Protein AF-V5HBD1-F1 (afdb_monomer)

Organism: Ixodes ricinus (NCBI:txid34613)

Foldseek 3Di:
DADPAEDPPCPPPPPDFDFDDPVVDPFTWGDPDRPDIDTDPDDDDPVVQVVPPPPDQFDDGPQWDDLDGVDIDGLQQQCPPDQPRPVSVSVPPLQVLPVLDDDDPPDADPDDFPDKDFPADPSVLSSCQVNDPPDNRPDWDFDPVRGIITD

InterPro domains:
  IPR000001 Kringle [PF00051] (13-45)
  IPR000001 Kringle [PS50070] (1-45)
  IPR000001 Kringle [SM00130] (2-47)
  IPR002172 Low-density lipoprotein (LDL) receptor class A repeat [PF00057] (59-94)
  IPR002172 Low-density lipoprotein (LDL) receptor class A repeat [PS50068] (59-95)
  IPR002172 Low-density lipoprotein (LDL) receptor class A repeat [SM00192] (59-96)
  IPR002172 Low-density lipoprotein (LDL) receptor class A repeat [cd00112] (60-94)
  IPR003609 PAN/Apple domain [PF00024] (100-151)
  IPR003609 PAN/Apple domain [PS50948] (94-151)
  IPR013806 Kringle-like fold [SSF57440] (10-50)
  IPR036055 LDL receptor-like superfamily [G3DSA:4.10.400.10] (56-98)
  IPR036055 LDL receptor-like superfamily [SSF57424] (59-97)
  IPR038178 Kringle superfamily [G3DSA:2.40.20.10] (2-44)

Radius of gyration: 19.37 Å; Cα contacts (8 Å, |Δi|>4): 188; chains: 1; bounding box: 53×29×44 Å

Nearest PD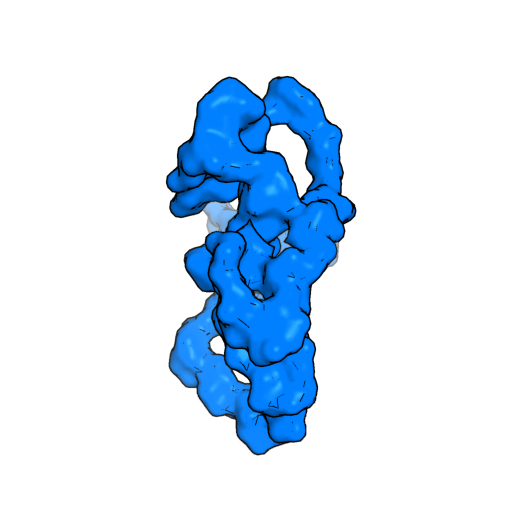B structures (foldseek):
  8yw1-assembly1_C  TM=7.171E-01  e=4.436E-02  Homo sapiens
  8yw2-assembly1_A  TM=7.590E-01  e=6.152E-02  Homo sapiens
  7qbf-assembly1_C  TM=6.763E-01  e=3.646E-02  Homo sapiens
  5b4y-assembly1_B  TM=6.238E-01  e=1.997E-01  Homo sapiens
  7wqx-assembly1_A  TM=3.673E-01  e=1.752E-01  Homo sapiens

Solvent-accessible surface area (backbone atoms only — not comparable to full-atom values): 9716 Å² total; per-residue (Å²): 137,75,71,74,58,66,69,93,86,55,77,86,63,57,94,53,82,70,67,43,45,91,86,69,55,96,60,37,28,41,63,78,47,69,87,44,67,45,74,56,94,71,81,77,60,75,83,65,58,70,78,76,59,87,83,57,98,78,66,62,57,97,63,36,36,70,64,47,95,91,36,65,45,56,23,67,51,41,50,64,90,56,76,79,32,98,78,39,52,42,63,50,72,48,62,61,47,40,74,81,56,84,87,70,81,99,64,66,82,90,70,81,75,81,46,78,48,69,74,41,52,75,38,49,42,33,29,55,33,73,27,40,82,89,55,92,53,88,65,70,33,78,40,80,84,66,17,35,28,35,53

pLDDT: mean 81.04, std 13.4, range [31.41, 94.44]

Mean predicted aligned error: 12.81 Å

Structure (mmCIF, N/CA/C/O backbone):
data_AF-V5HBD1-F1
#
_entry.id   AF-V5HBD1-F1
#
loop_
_atom_site.group_PDB
_atom_site.id
_atom_site.type_symbol
_atom_site.label_atom_id
_atom_site.label_alt_id
_atom_site.label_comp_id
_atom_site.label_asym_id
_atom_site.label_entity_id
_atom_site.label_seq_id
_atom_site.pdbx_PDB_ins_code
_atom_site.Cartn_x
_atom_site.Cartn_y
_atom_site.Cartn_z
_atom_site.occupancy
_atom_site.B_iso_or_equiv
_atom_site.auth_seq_id
_atom_site.auth_comp_id
_atom_site.auth_asym_id
_atom_site.auth_atom_id
_atom_site.pdbx_PDB_model_num
ATOM 1 N N . MET A 1 1 ? 23.276 0.698 -3.645 1.00 31.41 1 MET A N 1
ATOM 2 C CA . MET A 1 1 ? 24.333 1.319 -4.470 1.00 31.41 1 MET A CA 1
ATOM 3 C C . MET A 1 1 ? 24.634 0.282 -5.531 1.00 31.41 1 MET A C 1
ATOM 5 O O . MET A 1 1 ? 25.225 -0.726 -5.187 1.00 31.41 1 MET A O 1
ATOM 9 N N . VAL A 1 2 ? 24.027 0.400 -6.714 1.00 42.34 2 VAL A N 1
ATOM 10 C CA . VAL A 1 2 ? 24.061 -0.684 -7.710 1.00 42.34 2 VAL A CA 1
ATOM 11 C C . VAL A 1 2 ? 25.263 -0.431 -8.605 1.00 42.34 2 VAL A C 1
ATOM 13 O O . VAL A 1 2 ? 25.350 0.623 -9.233 1.00 42.34 2 VAL A O 1
ATOM 16 N N . MET A 1 3 ? 26.224 -1.346 -8.544 1.00 40.00 3 MET A N 1
ATOM 17 C CA . MET A 1 3 ? 27.431 -1.326 -9.357 1.00 40.00 3 MET A CA 1
ATOM 18 C C . MET A 1 3 ? 27.012 -1.668 -10.786 1.00 40.00 3 MET A C 1
ATOM 20 O O . MET A 1 3 ? 26.497 -2.754 -11.033 1.00 40.00 3 MET A O 1
ATOM 24 N N . ALA A 1 4 ? 27.188 -0.726 -11.709 1.00 41.84 4 ALA A N 1
ATOM 25 C CA . ALA A 1 4 ? 27.137 -1.010 -13.133 1.00 41.84 4 ALA A CA 1
ATOM 26 C C . ALA A 1 4 ? 28.438 -1.727 -13.501 1.00 41.84 4 ALA A C 1
ATOM 28 O O . ALA A 1 4 ? 29.380 -1.086 -13.944 1.00 41.84 4 ALA A O 1
ATOM 29 N N . ASP A 1 5 ? 28.519 -3.023 -13.224 1.00 49.59 5 ASP A N 1
ATOM 30 C CA . ASP A 1 5 ? 29.581 -3.860 -13.775 1.00 49.59 5 ASP A CA 1
ATOM 31 C C . ASP A 1 5 ? 29.051 -5.280 -13.991 1.00 49.59 5 ASP A C 1
ATOM 33 O O . ASP A 1 5 ? 29.088 -6.128 -13.101 1.00 49.59 5 ASP A O 1
ATOM 37 N N . SER A 1 6 ? 28.511 -5.514 -15.188 1.00 55.53 6 SER A N 1
ATOM 38 C CA . SER A 1 6 ? 28.415 -6.829 -15.834 1.00 55.53 6 SER A CA 1
ATOM 39 C C . SER A 1 6 ? 28.077 -6.627 -17.320 1.00 55.53 6 SER A C 1
ATOM 41 O O . SER A 1 6 ? 27.447 -5.623 -17.660 1.00 55.53 6 SER A O 1
ATOM 43 N N . PRO A 1 7 ? 28.334 -7.612 -18.191 1.00 58.91 7 PRO A N 1
ATOM 44 C CA . PRO A 1 7 ? 29.591 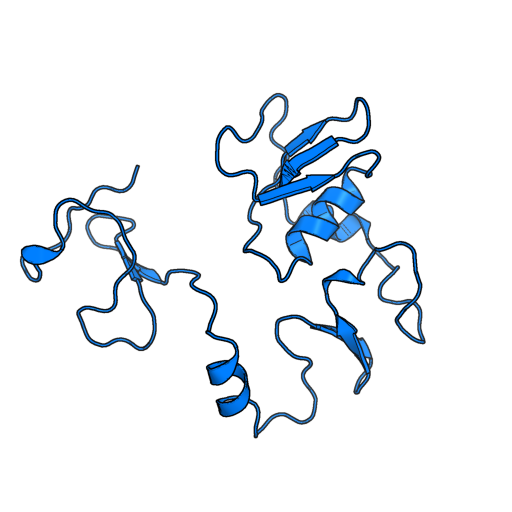-8.107 -18.747 1.00 58.91 7 PRO A CA 1
ATOM 45 C C . PRO A 1 7 ? 29.933 -7.347 -20.056 1.00 58.91 7 PRO A C 1
ATOM 47 O O . PRO A 1 7 ? 29.243 -6.410 -20.443 1.00 58.91 7 PRO A O 1
ATOM 50 N N . GLN A 1 8 ? 31.013 -7.715 -20.753 1.00 57.72 8 GLN A N 1
ATOM 51 C CA . GLN A 1 8 ? 31.588 -7.007 -21.921 1.00 57.72 8 GLN A CA 1
ATOM 52 C C . GLN A 1 8 ? 30.658 -6.813 -23.144 1.00 57.72 8 GLN A C 1
ATOM 54 O O . GLN A 1 8 ? 31.069 -6.179 -24.115 1.00 57.72 8 GLN A O 1
ATOM 59 N N . ASP A 1 9 ? 29.430 -7.330 -23.105 1.00 60.94 9 ASP A N 1
ATOM 60 C CA . ASP A 1 9 ? 28.527 -7.439 -24.253 1.00 60.94 9 ASP A CA 1
ATOM 61 C C . ASP A 1 9 ? 27.753 -6.147 -24.581 1.00 60.94 9 ASP A C 1
ATOM 63 O O . ASP A 1 9 ? 27.330 -5.983 -25.723 1.00 60.94 9 ASP A O 1
ATOM 67 N N . TYR A 1 10 ? 27.613 -5.203 -23.633 1.00 66.12 10 TYR A N 1
ATOM 68 C CA . TYR A 1 10 ? 26.858 -3.949 -23.843 1.00 66.12 10 TYR A CA 1
ATOM 69 C C . TYR A 1 10 ? 27.582 -2.693 -23.303 1.00 66.12 10 TYR A C 1
ATOM 71 O O . TYR A 1 10 ? 27.205 -2.136 -22.263 1.00 66.12 10 TYR A O 1
ATOM 79 N N . PRO A 1 11 ? 28.645 -2.220 -23.983 1.00 65.50 11 PRO A N 1
ATOM 80 C CA . PRO A 1 11 ? 29.485 -1.106 -23.525 1.00 65.50 11 PRO A CA 1
ATOM 81 C C . PRO A 1 11 ? 28.747 0.236 -23.392 1.00 65.50 11 PRO A C 1
ATOM 83 O O . PRO A 1 11 ? 29.111 1.069 -22.564 1.00 65.50 11 PRO A O 1
ATOM 86 N N . GLU A 1 12 ? 27.707 0.464 -24.193 1.00 65.19 12 GLU A N 1
ATOM 87 C CA . GLU A 1 12 ? 26.907 1.695 -24.207 1.00 65.19 12 GLU A CA 1
ATOM 88 C C . GLU A 1 12 ? 25.969 1.841 -23.001 1.00 65.19 12 GLU A C 1
ATOM 90 O O . GLU A 1 12 ? 25.453 2.930 -22.737 1.00 65.19 12 GLU A O 1
ATOM 95 N N . LEU A 1 13 ? 25.752 0.756 -22.256 1.00 62.84 13 LEU A N 1
ATOM 96 C CA . LEU A 1 13 ? 24.872 0.729 -21.087 1.00 62.84 13 LEU A CA 1
ATOM 97 C C . LEU A 1 13 ? 25.605 1.103 -19.791 1.00 62.84 13 LEU A C 1
ATOM 99 O O . LEU A 1 13 ? 25.011 1.125 -18.714 1.00 62.84 13 LEU A O 1
ATOM 103 N N . GLN A 1 14 ? 26.891 1.440 -19.892 1.00 64.62 14 GLN A N 1
ATOM 104 C CA . GLN A 1 14 ? 27.710 1.875 -18.769 1.00 64.62 14 GLN A CA 1
ATOM 105 C C . GLN A 1 14 ? 27.326 3.284 -18.279 1.00 64.62 14 GLN A C 1
ATOM 107 O O . GLN A 1 14 ? 26.712 4.099 -18.972 1.00 64.62 14 GLN A O 1
ATOM 112 N N . GLY A 1 15 ? 27.698 3.591 -17.034 1.00 71.44 15 GLY A N 1
ATOM 113 C CA . GLY A 1 15 ? 27.530 4.925 -16.444 1.00 71.44 15 GLY A CA 1
ATOM 114 C C . GLY A 1 15 ? 26.135 5.229 -15.889 1.00 71.44 15 GLY A C 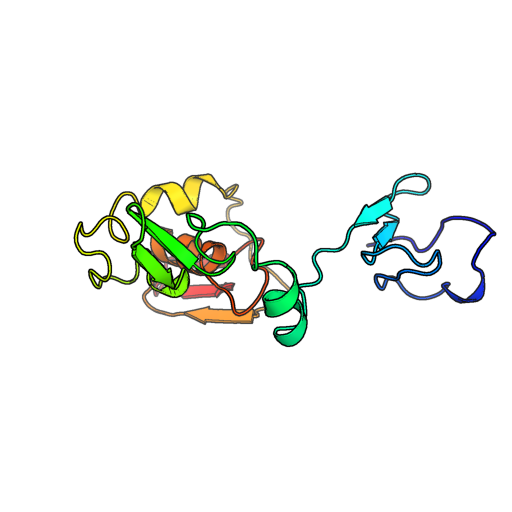1
ATOM 115 O O . GLY A 1 15 ? 25.899 6.344 -15.424 1.00 71.44 15 GLY A O 1
ATOM 116 N N . HIS A 1 16 ? 25.218 4.260 -15.897 1.00 72.00 16 HIS A N 1
ATOM 117 C CA . HIS A 1 16 ? 23.901 4.380 -15.276 1.00 72.00 16 HIS A CA 1
ATOM 118 C C . HIS A 1 16 ? 23.367 3.021 -14.802 1.00 72.00 16 HIS A C 1
ATOM 120 O O . HIS A 1 16 ? 23.863 1.973 -15.191 1.00 72.00 16 HIS A O 1
ATOM 126 N N . ASN A 1 17 ? 22.354 3.040 -13.936 1.00 75.50 17 ASN A N 1
ATOM 127 C CA . ASN A 1 17 ? 21.797 1.855 -13.274 1.00 75.50 17 ASN A CA 1
ATOM 128 C C . ASN A 1 17 ? 20.291 1.697 -13.543 1.00 75.50 17 ASN A C 1
ATOM 130 O O . ASN A 1 17 ? 19.512 1.358 -12.651 1.00 75.50 17 ASN A O 1
ATOM 134 N N . PHE A 1 18 ? 19.862 2.034 -14.754 1.00 84.12 18 PHE A N 1
ATOM 135 C CA . PHE A 1 18 ? 18.456 1.970 -15.125 1.00 84.12 18 PHE A CA 1
ATOM 136 C C . PHE A 1 18 ? 18.113 0.597 -15.711 1.00 84.12 18 PHE A C 1
ATOM 138 O O . PHE A 1 18 ? 18.903 0.034 -16.458 1.00 84.12 18 PHE A O 1
ATOM 145 N N . CYS A 1 19 ? 16.910 0.099 -15.428 1.00 85.50 19 CYS A N 1
ATOM 146 C CA . CYS A 1 19 ? 16.403 -1.151 -15.993 1.00 85.50 19 CYS A CA 1
ATOM 147 C C . CYS A 1 19 ? 16.246 -1.072 -17.516 1.00 85.50 19 CYS A C 1
ATOM 149 O O . CYS A 1 19 ? 15.754 -0.057 -18.029 1.00 85.50 19 CYS A O 1
ATOM 151 N N . ARG A 1 20 ? 16.633 -2.128 -18.238 1.00 84.25 20 ARG A N 1
ATOM 152 C CA . ARG A 1 20 ? 16.628 -2.181 -19.713 1.00 84.25 20 ARG A CA 1
ATOM 153 C C . ARG A 1 20 ? 16.300 -3.590 -20.217 1.00 84.25 20 ARG A C 1
ATOM 155 O O . ARG A 1 20 ? 16.347 -4.541 -19.450 1.00 84.25 20 ARG A O 1
ATOM 162 N N . THR A 1 21 ? 15.979 -3.697 -21.505 1.00 85.75 21 THR A N 1
ATOM 163 C CA . THR A 1 21 ? 15.750 -4.955 -22.248 1.00 85.75 21 THR A CA 1
ATOM 164 C C . THR A 1 21 ? 16.674 -5.029 -23.475 1.00 85.75 21 THR A C 1
ATOM 166 O O . THR A 1 21 ? 16.185 -4.987 -24.608 1.00 85.75 21 THR A O 1
ATOM 169 N N . PRO A 1 22 ? 18.009 -5.011 -23.304 1.00 77.12 22 PRO A N 1
ATOM 170 C CA . PRO A 1 22 ? 18.938 -4.943 -24.438 1.00 77.12 22 PRO A CA 1
ATOM 171 C C . PRO A 1 22 ? 18.910 -6.200 -25.322 1.00 77.12 22 PRO A C 1
ATOM 173 O O . PRO A 1 22 ? 19.152 -6.126 -26.521 1.00 77.12 22 PRO A O 1
ATOM 176 N N . ASP A 1 23 ? 18.546 -7.335 -24.737 1.00 77.25 23 ASP A N 1
ATOM 177 C CA . ASP A 1 23 ? 18.386 -8.650 -25.357 1.00 77.25 23 ASP A CA 1
ATOM 178 C C . ASP A 1 23 ? 17.016 -8.862 -26.026 1.00 77.25 23 ASP A C 1
ATOM 180 O O . ASP A 1 23 ? 16.767 -9.907 -26.626 1.00 77.25 23 ASP A O 1
ATOM 184 N N . GLY A 1 24 ? 16.121 -7.872 -25.942 1.00 75.06 24 GLY A N 1
ATOM 185 C CA . GLY A 1 24 ? 14.763 -7.975 -26.469 1.00 75.06 24 GLY A CA 1
ATOM 186 C C . GLY A 1 24 ? 13.820 -8.825 -25.612 1.00 75.06 24 GLY A C 1
ATOM 187 O O . GLY A 1 24 ? 12.767 -9.226 -26.111 1.00 75.06 24 GLY A O 1
ATOM 188 N N . ASP A 1 25 ? 14.162 -9.094 -24.345 1.00 80.69 25 ASP A N 1
ATOM 189 C CA . ASP A 1 25 ? 13.247 -9.757 -23.412 1.00 80.69 25 ASP A CA 1
ATOM 190 C C . ASP A 1 25 ? 11.962 -8.924 -23.216 1.00 80.69 25 ASP A C 1
ATOM 192 O O . ASP A 1 25 ? 11.928 -7.695 -23.302 1.00 80.69 25 ASP A O 1
ATOM 196 N N . SER A 1 26 ? 10.878 -9.630 -22.926 1.00 79.06 26 SER A N 1
ATOM 197 C CA . SER A 1 26 ? 9.551 -9.133 -22.582 1.00 79.06 26 SER A CA 1
ATOM 198 C C . SER A 1 26 ? 9.507 -8.226 -21.347 1.00 79.06 26 SER A C 1
ATOM 200 O O . SER A 1 26 ? 8.530 -7.489 -21.176 1.00 79.06 26 SER A O 1
ATOM 202 N N . ARG A 1 27 ? 10.521 -8.283 -20.470 1.00 80.00 27 ARG A N 1
ATOM 203 C CA . ARG A 1 27 ? 10.580 -7.497 -19.232 1.00 80.00 27 ARG A CA 1
ATOM 204 C C . ARG A 1 27 ? 11.956 -6.880 -19.002 1.00 80.00 27 ARG A C 1
ATOM 206 O O . ARG A 1 27 ? 12.959 -7.582 -19.094 1.00 80.00 27 ARG A O 1
ATOM 213 N N . PRO A 1 28 ? 12.009 -5.593 -18.619 1.00 87.94 28 PRO A N 1
ATOM 214 C CA . PRO A 1 28 ? 13.262 -4.935 -18.283 1.00 87.94 28 PRO A CA 1
ATOM 215 C C . PRO A 1 28 ? 13.873 -5.533 -17.024 1.00 87.94 28 PRO A C 1
ATOM 217 O O . PRO A 1 28 ? 13.174 -5.799 -16.045 1.00 87.94 28 PRO A O 1
ATOM 220 N N . TRP A 1 29 ? 15.186 -5.698 -17.048 1.00 87.50 29 TRP A N 1
ATOM 221 C CA . TRP A 1 29 ? 15.969 -6.294 -15.977 1.00 87.50 29 TRP A CA 1
ATOM 222 C C . TRP A 1 29 ? 17.170 -5.413 -15.620 1.00 87.50 29 TRP A C 1
ATOM 224 O O . TRP A 1 29 ? 17.477 -4.425 -16.299 1.00 87.50 29 TRP A O 1
ATOM 234 N N . CYS A 1 30 ? 17.804 -5.726 -14.491 1.00 85.50 30 CYS A N 1
ATOM 235 C CA . CYS A 1 30 ? 19.024 -5.079 -14.024 1.00 85.50 30 CYS A CA 1
ATOM 236 C C . CYS A 1 30 ? 19.908 -6.088 -13.278 1.00 85.50 30 CYS A C 1
ATOM 238 O O . CYS A 1 30 ? 19.397 -6.975 -12.595 1.00 85.50 30 CYS A O 1
ATOM 240 N N . TYR A 1 31 ? 21.229 -5.938 -13.381 1.00 81.06 31 TYR A N 1
ATOM 241 C CA . TYR A 1 31 ? 22.175 -6.738 -12.605 1.00 81.06 31 TYR A CA 1
ATOM 242 C C . TYR A 1 31 ? 22.123 -6.358 -11.120 1.00 81.06 31 TYR A C 1
ATOM 244 O O . TYR A 1 31 ? 22.264 -5.187 -10.757 1.00 81.06 31 TYR A O 1
ATOM 252 N N . VAL A 1 32 ? 21.928 -7.359 -10.261 1.00 82.69 32 VAL A N 1
ATOM 253 C CA . VAL A 1 32 ? 21.959 -7.223 -8.795 1.00 82.69 32 VAL A CA 1
ATOM 254 C C . VAL A 1 32 ? 23.302 -7.667 -8.215 1.00 82.69 32 VAL A C 1
ATOM 256 O O . VAL A 1 32 ? 23.719 -7.162 -7.171 1.00 82.69 32 VAL A O 1
ATOM 259 N N . THR A 1 33 ? 24.019 -8.541 -8.927 1.00 77.00 33 THR A N 1
ATOM 260 C CA . THR A 1 33 ? 25.422 -8.899 -8.678 1.00 77.00 33 THR A CA 1
ATOM 261 C C . THR A 1 33 ? 26.199 -8.904 -10.002 1.00 77.00 33 THR A C 1
ATOM 263 O O . THR A 1 33 ? 25.632 -8.662 -11.063 1.00 77.00 33 THR A O 1
ATOM 266 N N . ALA A 1 34 ? 27.503 -9.195 -9.964 1.00 73.12 34 ALA A N 1
ATOM 267 C CA . ALA A 1 34 ? 28.314 -9.327 -11.179 1.00 73.12 34 ALA A CA 1
ATOM 268 C C . ALA A 1 34 ? 27.834 -10.454 -12.120 1.00 73.12 34 ALA A C 1
ATOM 270 O O . ALA A 1 34 ? 28.174 -10.448 -13.303 1.00 73.12 34 ALA A O 1
ATOM 271 N N . TYR A 1 35 ? 27.057 -11.410 -11.603 1.00 73.38 35 TYR A N 1
ATOM 272 C CA . TYR A 1 35 ? 26.628 -12.605 -12.334 1.00 73.38 35 TYR A CA 1
ATOM 273 C C . TYR A 1 35 ? 25.108 -12.792 -12.346 1.00 73.38 35 TYR A C 1
ATOM 275 O O . TYR A 1 35 ? 24.595 -13.486 -13.219 1.00 73.38 35 TYR A O 1
ATOM 283 N N . ASP A 1 36 ? 24.394 -12.154 -11.417 1.00 81.31 36 ASP A N 1
ATOM 284 C CA . ASP A 1 36 ? 22.954 -12.305 -11.246 1.00 81.31 36 ASP A CA 1
ATOM 285 C C . ASP A 1 36 ? 22.219 -11.038 -11.674 1.00 81.31 36 ASP A C 1
ATOM 287 O O . ASP A 1 36 ? 22.607 -9.915 -11.327 1.00 81.31 36 ASP A O 1
ATOM 291 N N . TYR A 1 37 ? 21.110 -11.230 -12.380 1.00 83.50 37 TYR A N 1
ATOM 292 C CA . TYR A 1 37 ? 20.164 -10.181 -12.728 1.00 83.50 37 TYR A CA 1
ATOM 293 C C . TYR A 1 37 ? 18.788 -10.491 -12.147 1.00 83.50 37 TYR A C 1
ATOM 295 O O . TYR A 1 37 ? 18.414 -11.647 -11.955 1.00 83.50 37 TYR A O 1
ATOM 303 N N . GLU A 1 38 ? 18.023 -9.436 -11.898 1.00 85.06 38 GLU A N 1
ATOM 304 C CA . GLU A 1 38 ? 16.620 -9.525 -11.514 1.00 85.06 38 GLU A CA 1
ATOM 305 C C . GLU A 1 38 ? 15.770 -8.686 -12.464 1.00 85.06 38 GLU A C 1
ATOM 307 O O . GLU A 1 38 ? 16.200 -7.650 -12.987 1.00 85.06 38 GLU A O 1
ATOM 312 N N . TYR A 1 39 ? 14.533 -9.129 -12.683 1.00 86.75 39 TYR A N 1
ATOM 313 C CA . TYR A 1 39 ? 13.557 -8.329 -13.404 1.00 86.75 39 TYR A CA 1
ATOM 314 C C . TYR A 1 39 ? 13.124 -7.138 -12.566 1.00 86.75 39 TYR A C 1
ATOM 316 O O . TYR A 1 39 ? 12.882 -7.239 -11.366 1.00 86.75 39 TYR A O 1
ATOM 324 N N . CYS A 1 40 ? 12.959 -6.008 -13.234 1.00 85.44 40 CYS A N 1
ATOM 325 C CA . CYS A 1 40 ? 12.463 -4.815 -12.594 1.00 85.44 40 CYS A CA 1
ATOM 326 C C . CYS A 1 40 ? 10.941 -4.852 -12.449 1.00 85.44 40 CYS A C 1
ATOM 328 O O . CYS A 1 40 ? 10.208 -5.367 -13.304 1.00 85.44 40 CYS A O 1
ATOM 330 N N . ASP A 1 41 ? 10.468 -4.222 -11.378 1.00 82.69 41 ASP A N 1
ATOM 331 C CA . ASP A 1 41 ? 9.046 -4.042 -11.094 1.00 82.69 41 ASP A CA 1
ATOM 332 C C . ASP A 1 41 ? 8.515 -2.801 -11.808 1.00 82.69 41 ASP A C 1
ATOM 334 O O . ASP A 1 41 ? 8.117 -1.810 -11.195 1.00 82.69 41 ASP A O 1
ATOM 338 N N . ILE A 1 42 ? 8.571 -2.832 -13.137 1.00 77.88 42 ILE A N 1
ATOM 339 C CA . ILE A 1 42 ? 7.999 -1.780 -13.972 1.00 77.88 42 ILE A CA 1
ATOM 340 C C . ILE A 1 42 ? 6.537 -2.154 -14.251 1.00 77.88 42 ILE A C 1
ATOM 342 O O . ILE A 1 42 ? 6.296 -3.195 -14.870 1.00 77.88 42 ILE A O 1
ATOM 346 N N . PRO A 1 43 ? 5.557 -1.347 -13.796 1.00 71.44 43 PRO A N 1
ATOM 347 C CA . PRO A 1 43 ? 4.152 -1.622 -14.056 1.00 71.44 43 PRO A CA 1
ATOM 348 C C . PRO A 1 43 ? 3.859 -1.505 -15.554 1.00 71.44 43 PRO A C 1
ATOM 350 O O . PRO A 1 43 ? 4.445 -0.680 -16.260 1.00 71.44 43 PRO A O 1
ATOM 353 N N . TYR A 1 44 ? 2.934 -2.326 -16.045 1.00 74.25 44 TYR A N 1
ATOM 354 C CA . TYR A 1 44 ? 2.505 -2.251 -17.437 1.00 74.25 44 TYR A CA 1
ATOM 355 C C . TYR A 1 44 ? 1.710 -0.972 -17.692 1.00 74.25 44 TYR A C 1
ATOM 357 O O . TYR A 1 44 ? 0.929 -0.518 -16.854 1.00 74.25 44 TYR A O 1
ATOM 365 N N . CYS A 1 45 ? 1.868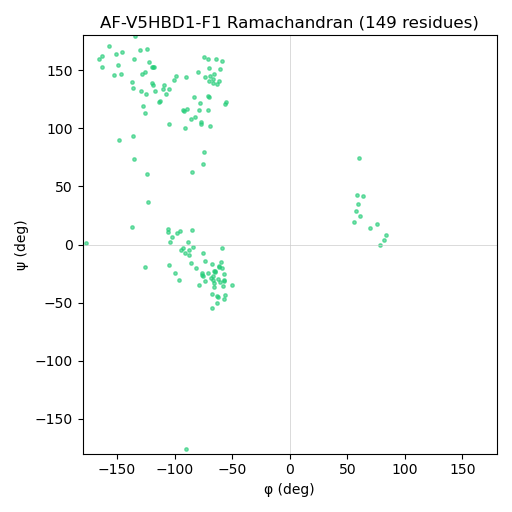 -0.412 -18.890 1.00 72.44 45 CYS A N 1
ATOM 366 C CA . CYS A 1 45 ? 1.022 0.688 -19.327 1.00 72.44 45 CYS A CA 1
ATOM 367 C C . CYS A 1 45 ? -0.448 0.223 -19.379 1.00 72.44 45 CYS A C 1
ATOM 369 O O . CYS A 1 45 ? -0.700 -0.879 -19.877 1.00 72.44 45 CYS A O 1
ATOM 371 N N . PRO A 1 46 ? -1.422 1.062 -18.974 1.00 66.38 46 PRO A N 1
ATOM 372 C CA . PRO A 1 46 ? -2.842 0.698 -18.935 1.00 66.38 46 PRO A CA 1
ATOM 373 C C . PRO A 1 46 ? -3.384 0.074 -20.234 1.00 66.38 46 PRO A C 1
ATOM 375 O O . PRO A 1 46 ? -4.168 -0.866 -20.186 1.00 66.38 46 PRO A O 1
ATOM 378 N N . ALA A 1 47 ? -2.897 0.516 -21.399 1.00 65.25 47 ALA A N 1
ATOM 379 C CA . ALA A 1 47 ? -3.290 -0.018 -22.708 1.00 65.25 47 ALA A CA 1
ATOM 380 C C . ALA A 1 47 ? -2.894 -1.494 -22.953 1.00 65.25 47 ALA A C 1
ATOM 382 O O . ALA A 1 47 ? -3.509 -2.167 -23.775 1.00 65.25 47 ALA A O 1
ATOM 383 N N . HIS A 1 48 ? -1.878 -2.017 -22.254 1.00 62.72 48 HIS A N 1
ATOM 384 C CA . HIS A 1 48 ? -1.431 -3.413 -22.382 1.00 62.72 48 HIS A CA 1
ATOM 385 C C . HIS A 1 48 ? -2.124 -4.370 -21.401 1.00 62.72 48 HIS A C 1
ATOM 387 O O . HIS A 1 48 ? -1.961 -5.585 -21.521 1.00 62.72 48 HIS A O 1
ATOM 393 N N . ILE A 1 49 ? -2.916 -3.846 -20.461 1.00 62.16 49 ILE A N 1
ATOM 394 C CA . ILE A 1 49 ? -3.691 -4.653 -19.508 1.00 62.16 49 ILE A CA 1
ATOM 395 C C . ILE A 1 49 ? -4.888 -5.314 -20.219 1.00 62.16 49 ILE A C 1
ATOM 397 O O . ILE A 1 49 ? -5.237 -6.455 -19.924 1.00 62.16 49 ILE A O 1
ATOM 401 N N . GLU A 1 50 ? -5.456 -4.668 -21.241 1.00 56.84 50 GLU A N 1
ATOM 402 C CA . GLU A 1 50 ? -6.626 -5.178 -21.974 1.00 56.84 50 GLU A CA 1
ATOM 403 C C . GLU A 1 50 ? -6.324 -6.398 -22.868 1.00 56.84 50 GLU A C 1
ATOM 405 O O . GLU A 1 50 ? -7.211 -7.205 -23.143 1.00 56.84 50 GLU A O 1
ATOM 410 N N . GLN A 1 51 ? -5.072 -6.588 -23.301 1.00 58.00 51 GLN A N 1
ATOM 411 C CA . GLN A 1 51 ? -4.717 -7.632 -24.276 1.00 58.00 51 GLN A CA 1
ATOM 412 C C . GLN A 1 51 ? -4.428 -9.006 -23.655 1.00 58.00 51 GLN A C 1
ATOM 414 O O . GLN A 1 51 ? -4.446 -10.009 -24.366 1.00 58.00 51 GLN A O 1
ATOM 419 N N . ARG A 1 52 ? -4.195 -9.088 -22.337 1.00 56.34 52 ARG A N 1
ATOM 420 C CA . ARG A 1 52 ? -3.919 -10.361 -21.640 1.00 56.34 52 ARG A CA 1
ATOM 421 C C . ARG A 1 52 ? -5.096 -10.915 -20.830 1.00 56.34 52 ARG A C 1
ATOM 423 O O . ARG A 1 52 ? -4.954 -11.980 -20.241 1.00 56.34 52 ARG A O 1
ATOM 430 N N . ASN A 1 53 ? -6.256 -10.253 -20.855 1.00 54.34 53 ASN A N 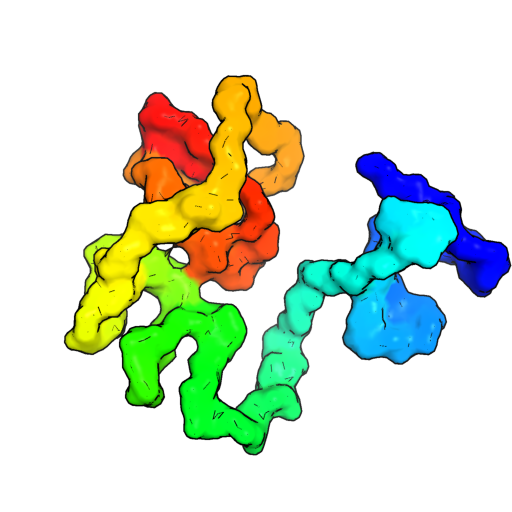1
ATOM 431 C CA . ASN A 1 53 ? -7.407 -10.608 -20.014 1.00 54.34 53 ASN A CA 1
ATOM 432 C C . ASN A 1 53 ? -8.578 -11.308 -20.727 1.00 54.34 53 ASN A C 1
ATOM 434 O O . ASN A 1 53 ? -9.646 -11.464 -20.146 1.00 54.34 53 ASN A O 1
ATOM 438 N N . SER A 1 54 ? -8.400 -11.799 -21.957 1.00 58.50 54 SER A N 1
ATOM 439 C CA . SER A 1 54 ? -9.492 -12.463 -22.698 1.00 58.50 54 SER A CA 1
ATOM 440 C C . SER A 1 54 ? -9.699 -13.962 -22.398 1.00 58.50 54 SER A C 1
ATOM 442 O O . SER A 1 54 ? -10.445 -14.606 -23.129 1.00 58.50 54 SER A O 1
ATOM 444 N N . LEU A 1 55 ? -9.095 -14.550 -21.351 1.00 60.72 55 LEU A N 1
ATOM 445 C CA . LEU A 1 55 ? -9.264 -15.991 -21.056 1.00 60.72 55 LEU A CA 1
ATOM 446 C C . LEU A 1 55 ? -9.491 -16.396 -19.585 1.00 60.72 55 LEU A C 1
ATOM 448 O O . LEU A 1 55 ? -9.409 -17.587 -19.295 1.00 60.72 55 LEU A O 1
ATOM 452 N N . VAL A 1 56 ? -9.838 -15.498 -18.651 1.00 49.22 56 VAL A N 1
ATOM 453 C CA . VAL A 1 56 ? -10.214 -15.942 -17.287 1.00 49.22 56 VAL A CA 1
ATOM 454 C C . VAL A 1 56 ? -11.451 -15.216 -16.763 1.00 49.22 56 VAL A C 1
ATOM 456 O O . VAL A 1 56 ? -11.387 -14.166 -16.132 1.00 49.22 56 VAL A O 1
ATOM 459 N N . THR A 1 57 ? -12.609 -15.832 -16.980 1.00 58.06 57 THR A N 1
ATOM 460 C CA . THR A 1 57 ? -13.857 -15.540 -16.269 1.00 58.06 57 THR A CA 1
ATOM 461 C C . THR A 1 57 ? -13.806 -16.133 -14.852 1.00 58.06 57 THR A C 1
ATOM 463 O O . THR A 1 57 ? -14.469 -17.134 -14.616 1.00 58.06 57 THR A O 1
ATOM 466 N N . ASP A 1 58 ? -12.975 -15.591 -13.947 1.00 56.22 58 ASP A N 1
ATOM 467 C CA . ASP A 1 58 ? -13.123 -15.724 -12.469 1.00 56.22 58 ASP A CA 1
ATOM 468 C C . ASP A 1 58 ? -12.069 -14.944 -11.635 1.00 56.22 58 ASP A C 1
ATOM 470 O O . ASP A 1 58 ? -12.046 -15.037 -10.403 1.00 56.22 58 ASP A O 1
ATOM 474 N N . SER A 1 59 ? -11.151 -14.202 -12.265 1.00 71.81 59 SER A N 1
ATOM 475 C CA . SER A 1 59 ? -10.067 -13.489 -11.574 1.00 71.81 59 SER A CA 1
ATOM 476 C C . SER A 1 59 ? -10.248 -11.975 -11.679 1.00 71.81 59 SER A C 1
ATOM 478 O O . SER A 1 59 ? -10.329 -11.449 -12.787 1.00 71.81 59 SER A O 1
ATOM 480 N N . CYS A 1 60 ? -10.302 -11.283 -10.536 1.00 81.44 60 CYS A N 1
ATOM 481 C CA . CYS A 1 60 ? -10.246 -9.818 -10.477 1.00 81.44 60 CYS A CA 1
ATOM 482 C C . CYS A 1 60 ? -8.940 -9.294 -11.099 1.00 81.44 60 CYS A C 1
ATOM 484 O O . CYS A 1 60 ? -7.956 -10.037 -11.175 1.00 81.44 60 CYS A O 1
ATOM 486 N N . PHE A 1 61 ? -8.918 -8.033 -11.535 1.00 81.38 61 PHE A N 1
ATOM 487 C CA . PHE A 1 61 ? -7.697 -7.408 -12.052 1.00 81.38 61 PHE A CA 1
ATOM 488 C C . PHE A 1 61 ? -6.612 -7.297 -10.957 1.00 81.38 61 PHE A C 1
ATOM 490 O O . PHE A 1 61 ? -6.910 -7.307 -9.764 1.00 81.38 61 PHE A O 1
ATOM 497 N N . ASP A 1 62 ? -5.338 -7.152 -11.345 1.00 76.06 62 ASP A N 1
ATOM 498 C CA . ASP A 1 62 ? -4.205 -7.062 -10.401 1.00 76.06 62 ASP A CA 1
ATOM 499 C C . ASP A 1 62 ? -4.342 -5.913 -9.383 1.00 76.06 62 ASP A C 1
ATOM 501 O O . ASP A 1 62 ? -3.788 -5.979 -8.285 1.00 76.06 62 ASP A O 1
ATOM 505 N N . ASN A 1 63 ? -5.085 -4.860 -9.721 1.00 78.38 63 ASN A N 1
ATOM 506 C CA . ASN A 1 63 ? -5.380 -3.705 -8.871 1.00 78.38 63 ASN A CA 1
ATOM 507 C C . ASN A 1 63 ? -6.719 -3.822 -8.115 1.00 78.38 63 ASN A C 1
ATOM 509 O O . ASN A 1 63 ? -7.192 -2.845 -7.536 1.00 78.38 63 ASN A O 1
ATOM 513 N N . GLU A 1 64 ? -7.332 -5.003 -8.109 1.00 87.38 64 GLU A N 1
ATOM 514 C CA . GLU A 1 64 ? -8.619 -5.261 -7.471 1.00 87.38 64 GLU A CA 1
ATOM 515 C C . GLU A 1 64 ? -8.514 -6.296 -6.345 1.00 87.38 64 GLU A C 1
ATOM 517 O O . GLU A 1 64 ? -7.643 -7.171 -6.321 1.00 87.38 64 GLU A O 1
ATOM 522 N N . PHE A 1 65 ? -9.424 -6.179 -5.384 1.00 89.00 65 PHE A N 1
ATOM 523 C CA . PHE A 1 65 ? -9.619 -7.114 -4.289 1.00 89.00 65 PHE A CA 1
ATOM 524 C C . PHE A 1 65 ? -10.868 -7.960 -4.535 1.00 89.00 65 PHE A C 1
ATOM 526 O O . PHE A 1 65 ? -11.935 -7.452 -4.885 1.00 89.00 65 PHE A O 1
ATOM 533 N N . ARG A 1 66 ? -10.743 -9.274 -4.331 1.00 90.56 66 ARG A N 1
ATOM 534 C CA . ARG A 1 66 ? -11.833 -10.234 -4.532 1.00 90.56 66 ARG A CA 1
ATOM 535 C C . ARG A 1 66 ? -12.631 -10.431 -3.245 1.00 90.56 66 ARG A C 1
ATOM 537 O O . ARG A 1 66 ? -12.256 -11.244 -2.397 1.00 90.56 66 ARG A O 1
ATOM 544 N N . CYS A 1 67 ? -13.786 -9.779 -3.151 1.00 89.81 67 CYS A N 1
ATOM 545 C CA . CYS A 1 67 ? -14.741 -9.995 -2.062 1.00 89.81 67 CYS A CA 1
ATOM 546 C C . CYS A 1 67 ? -15.289 -11.434 -2.076 1.00 89.81 67 CYS A C 1
ATOM 548 O O . CYS A 1 67 ? -15.284 -12.136 -1.059 1.00 89.81 67 CYS A O 1
ATOM 550 N N . SER A 1 68 ? -15.761 -11.874 -3.249 1.00 85.69 68 SER A N 1
ATOM 551 C CA . SER A 1 68 ? -16.400 -13.174 -3.494 1.00 85.69 68 SER A CA 1
ATOM 552 C C . SER A 1 68 ? -16.290 -13.559 -4.984 1.00 85.69 68 SER A C 1
ATOM 554 O O . SER A 1 68 ? -15.829 -12.745 -5.791 1.00 85.69 68 SER A O 1
ATOM 556 N N . PRO A 1 69 ? -16.649 -14.791 -5.396 1.00 81.75 69 PRO A N 1
ATOM 557 C CA . PRO A 1 69 ? -16.730 -15.129 -6.816 1.00 81.75 69 PRO A CA 1
ATOM 558 C C . PRO A 1 69 ? -17.661 -14.146 -7.539 1.00 81.75 69 PRO A C 1
ATOM 560 O O . PRO A 1 69 ? -18.825 -14.024 -7.165 1.00 81.75 69 PRO A O 1
ATOM 563 N N . HIS A 1 70 ? -17.151 -13.462 -8.568 1.00 80.06 70 HIS A N 1
ATOM 564 C CA . HIS A 1 70 ? -17.841 -12.403 -9.326 1.00 80.06 70 HIS A CA 1
ATOM 565 C C . HIS A 1 70 ? -18.090 -11.067 -8.592 1.00 80.06 70 HIS A C 1
ATOM 567 O O . HIS A 1 70 ? -18.859 -10.245 -9.090 1.00 80.06 70 HIS A O 1
ATOM 573 N N . GLN A 1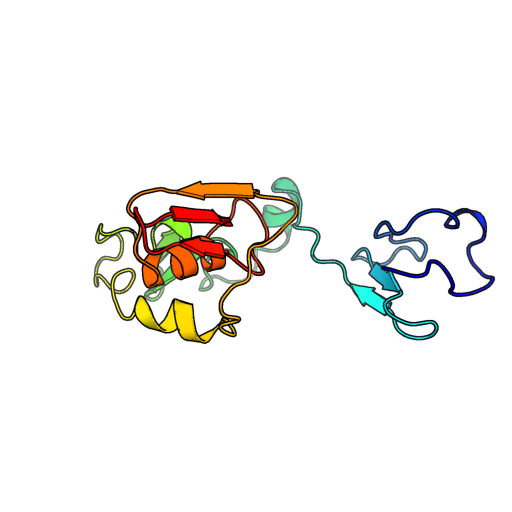 71 ? -17.444 -10.804 -7.448 1.00 88.62 71 GLN A N 1
ATOM 574 C CA . GLN A 1 71 ? -17.426 -9.469 -6.836 1.00 88.62 71 GLN A CA 1
ATOM 575 C C . GLN A 1 71 ? -15.991 -9.004 -6.590 1.00 88.62 71 GLN A C 1
ATOM 577 O O . GLN A 1 71 ? -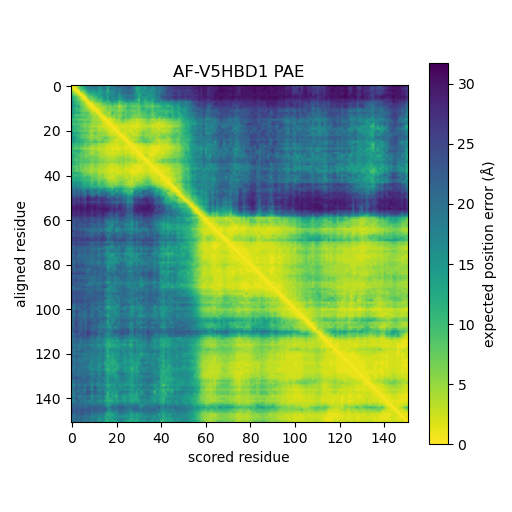15.290 -9.548 -5.731 1.00 88.62 71 GLN A O 1
ATOM 582 N N . CYS A 1 72 ? -15.602 -7.964 -7.324 1.00 90.94 72 CYS A N 1
ATOM 583 C CA . CYS A 1 72 ? -14.310 -7.302 -7.234 1.00 90.94 72 CYS A CA 1
ATOM 584 C C . CYS A 1 72 ? -14.523 -5.833 -6.858 1.00 90.94 72 CYS A C 1
ATOM 586 O O . CYS A 1 72 ? -15.450 -5.195 -7.360 1.00 90.94 72 CYS A O 1
ATOM 588 N N . ILE A 1 73 ? -13.673 -5.318 -5.977 1.00 91.81 73 ILE A N 1
ATOM 589 C CA . ILE A 1 73 ? -13.600 -3.899 -5.613 1.00 91.81 73 ILE A CA 1
ATOM 590 C C . ILE A 1 73 ? -12.177 -3.399 -5.845 1.00 91.81 73 ILE A C 1
ATOM 592 O O . ILE A 1 73 ? -11.261 -4.195 -6.059 1.00 91.81 73 ILE A O 1
ATOM 596 N N . ARG A 1 74 ? -11.962 -2.086 -5.802 1.00 90.19 74 ARG A N 1
ATOM 597 C CA . ARG A 1 74 ? -10.609 -1.527 -5.900 1.00 90.19 74 ARG A CA 1
ATOM 598 C C . ARG A 1 74 ? -9.792 -1.910 -4.670 1.00 90.19 74 ARG A C 1
ATOM 600 O O . ARG A 1 74 ? -10.326 -1.921 -3.568 1.00 90.19 74 ARG A O 1
ATOM 607 N N . LYS A 1 75 ? -8.498 -2.204 -4.839 1.00 89.19 75 LYS A N 1
ATOM 608 C CA . LYS A 1 75 ? -7.634 -2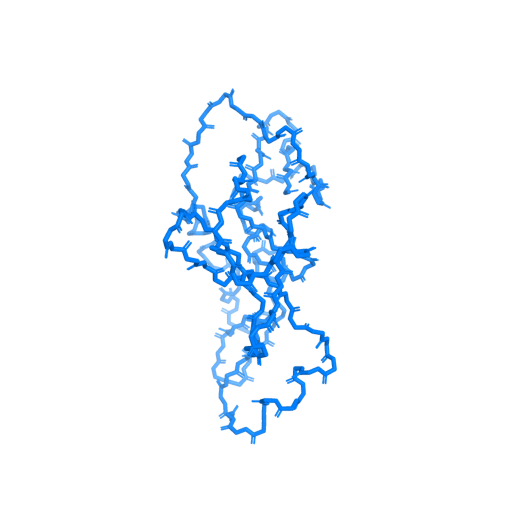.495 -3.684 1.00 89.19 75 LYS A CA 1
ATOM 609 C C . LYS A 1 75 ? -7.608 -1.336 -2.696 1.00 89.19 75 LYS A C 1
ATOM 611 O O . LYS A 1 75 ? -7.610 -1.591 -1.501 1.00 89.19 75 LYS A O 1
ATOM 616 N N . GLU A 1 76 ? -7.654 -0.089 -3.164 1.00 88.56 76 GLU A N 1
ATOM 617 C CA . GLU A 1 76 ? -7.631 1.095 -2.297 1.00 88.56 76 GLU A CA 1
ATOM 618 C C . GLU A 1 76 ? -8.810 1.195 -1.321 1.00 88.56 76 GLU A C 1
ATOM 620 O O . GLU A 1 76 ? -8.696 1.941 -0.352 1.00 88.56 76 GLU A O 1
ATOM 625 N N . TRP A 1 77 ? -9.896 0.465 -1.586 1.00 91.38 77 TRP A N 1
ATOM 626 C CA . TRP A 1 77 ? -11.093 0.380 -0.744 1.00 91.38 77 TRP A CA 1
ATOM 627 C C . TRP A 1 77 ? -10.987 -0.704 0.333 1.00 91.38 77 TRP A C 1
ATOM 629 O O . TRP A 1 77 ? -11.856 -0.856 1.167 1.00 91.38 77 TRP A O 1
ATOM 639 N N . VAL A 1 78 ? -9.910 -1.489 0.341 1.00 91.56 78 VAL A N 1
ATOM 640 C CA . VAL A 1 78 ? -9.689 -2.477 1.398 1.00 91.56 78 VAL A CA 1
ATOM 641 C C . VAL A 1 78 ? -9.166 -1.773 2.646 1.00 91.56 78 VAL A C 1
ATOM 643 O O . VAL A 1 78 ? -8.063 -1.204 2.615 1.00 91.56 78 VAL A O 1
ATOM 646 N N . CYS A 1 79 ? -9.889 -1.922 3.756 1.00 91.25 79 CYS A N 1
ATOM 647 C CA . CYS A 1 79 ? -9.579 -1.349 5.062 1.00 91.25 79 CYS A CA 1
ATOM 648 C C . CYS A 1 79 ? -9.611 0.183 5.067 1.00 91.25 79 CYS A C 1
ATOM 650 O O . CYS A 1 79 ? -8.707 0.826 5.629 1.00 91.25 79 CYS A O 1
ATOM 652 N N . ASP A 1 80 ? -10.608 0.764 4.400 1.00 89.19 80 ASP A N 1
ATOM 653 C CA . ASP A 1 80 ? -10.776 2.212 4.269 1.00 89.19 80 ASP A CA 1
ATOM 654 C C . ASP A 1 80 ? -11.853 2.821 5.188 1.00 89.19 80 ASP A C 1
ATOM 656 O O . ASP A 1 80 ? -12.029 4.040 5.168 1.00 89.19 80 ASP A O 1
ATOM 660 N N . ASP A 1 81 ? -12.418 2.009 6.091 1.00 88.81 81 ASP A N 1
ATOM 661 C CA . ASP A 1 81 ? -13.519 2.304 7.021 1.00 88.81 81 ASP A CA 1
ATOM 662 C C . ASP A 1 81 ? -14.927 2.285 6.412 1.00 88.81 81 ASP A C 1
ATOM 664 O O . ASP A 1 81 ? -15.894 2.481 7.156 1.00 88.81 81 ASP A O 1
ATOM 668 N N . GLU A 1 82 ? -15.073 2.012 5.115 1.00 92.19 82 GLU A N 1
ATOM 669 C CA . GLU A 1 82 ? -16.372 1.894 4.460 1.00 92.19 82 GLU A CA 1
ATOM 670 C C . GLU A 1 82 ? -16.585 0.467 3.919 1.00 92.19 82 GLU A C 1
ATOM 672 O O . GLU A 1 82 ? -15.707 -0.111 3.290 1.00 92.19 82 GLU A O 1
ATOM 677 N N . PRO A 1 83 ? -17.749 -0.161 4.167 1.00 93.94 83 PRO A N 1
ATOM 678 C CA . PRO A 1 83 ? -18.029 -1.485 3.625 1.00 93.94 83 PRO A CA 1
ATOM 679 C C . PRO A 1 83 ? -18.396 -1.401 2.135 1.00 93.94 83 PRO A C 1
ATOM 681 O O . PRO A 1 83 ? -19.534 -1.079 1.778 1.00 93.94 83 PRO A O 1
ATOM 684 N N . ASP A 1 84 ? -17.466 -1.770 1.257 1.00 94.19 84 ASP A N 1
ATOM 685 C CA . ASP A 1 84 ? -17.666 -1.860 -0.193 1.00 94.19 84 ASP A CA 1
ATOM 686 C C . ASP A 1 84 ? -18.012 -3.284 -0.653 1.00 94.19 84 ASP A C 1
ATOM 688 O O . ASP A 1 84 ? -18.758 -3.498 -1.626 1.00 94.19 84 ASP A O 1
ATOM 692 N N . CYS A 1 85 ? -17.519 -4.306 0.046 1.00 93.44 85 CYS A N 1
ATOM 693 C CA . CYS A 1 85 ? -17.966 -5.668 -0.196 1.00 93.44 85 CYS A CA 1
ATOM 694 C C . CYS A 1 85 ? -19.386 -5.895 0.354 1.00 93.44 85 CYS A C 1
ATOM 696 O O . CYS A 1 85 ? -19.740 -5.497 1.458 1.00 93.44 85 CYS A O 1
ATOM 698 N N . LYS A 1 86 ? -20.193 -6.708 -0.350 1.00 92.44 86 LYS A N 1
ATOM 699 C CA . LYS A 1 86 ? -21.545 -7.094 0.124 1.00 92.44 86 LYS A CA 1
ATOM 700 C C . LYS A 1 86 ? -21.509 -7.940 1.398 1.00 92.44 86 LYS A C 1
ATOM 702 O O . LYS A 1 86 ? -22.515 -8.072 2.083 1.00 92.44 86 LYS A O 1
ATOM 707 N N . ASN A 1 87 ? -20.378 -8.597 1.627 1.00 91.69 87 ASN A N 1
ATOM 708 C CA . ASN A 1 87 ? -20.091 -9.409 2.798 1.00 91.69 87 ASN A CA 1
ATOM 709 C C . ASN A 1 87 ? -19.120 -8.712 3.765 1.00 91.69 87 ASN A C 1
ATOM 711 O O . ASN A 1 87 ? -18.608 -9.399 4.645 1.00 91.69 87 ASN A O 1
ATOM 715 N N . GLU A 1 88 ? -18.834 -7.416 3.561 1.00 92.62 88 GLU A N 1
ATOM 716 C CA . GLU A 1 88 ? -17.961 -6.577 4.409 1.00 92.62 88 GLU A CA 1
ATOM 717 C C . GLU A 1 88 ? -16.541 -7.140 4.594 1.00 92.62 88 GLU A C 1
ATOM 719 O O . GLU A 1 88 ? -15.835 -6.828 5.548 1.00 92.62 88 GLU A O 1
ATOM 724 N N . ARG A 1 89 ? -16.116 -8.045 3.702 1.00 92.06 89 ARG A N 1
ATOM 725 C CA . ARG A 1 89 ? -14.856 -8.784 3.837 1.00 92.06 89 ARG A CA 1
ATOM 726 C C . ARG A 1 89 ? -13.622 -7.897 3.684 1.00 92.06 89 ARG A C 1
ATOM 728 O O . ARG A 1 89 ? -12.568 -8.236 4.213 1.00 92.06 89 ARG A O 1
ATOM 735 N N . ASP A 1 90 ? -13.755 -6.837 2.912 1.00 92.75 90 ASP A N 1
ATOM 736 C CA . ASP A 1 90 ? -12.785 -5.762 2.739 1.00 92.75 90 ASP A CA 1
ATOM 737 C C . ASP A 1 90 ? -12.393 -5.076 4.046 1.00 92.75 90 ASP A C 1
ATOM 739 O O . ASP A 1 90 ? -11.228 -4.726 4.199 1.00 92.75 90 ASP A O 1
ATOM 743 N N . GLU A 1 91 ? -13.301 -5.018 5.020 1.00 93.06 91 GLU A N 1
ATOM 744 C CA . GLU A 1 91 ? -13.054 -4.409 6.332 1.00 93.06 91 GLU A CA 1
ATOM 745 C C . GLU A 1 91 ? -12.678 -5.442 7.418 1.00 93.06 91 GLU A C 1
ATOM 747 O O . GLU A 1 91 ? -12.593 -5.131 8.610 1.00 93.06 91 GLU A O 1
ATOM 752 N N . LEU A 1 92 ? -12.416 -6.700 7.032 1.00 90.88 92 LEU A N 1
ATOM 753 C CA . LEU A 1 92 ? -12.006 -7.767 7.951 1.00 90.88 92 LEU A CA 1
ATOM 754 C C . LEU A 1 92 ? -10.493 -8.014 7.919 1.00 90.88 92 LEU A C 1
ATOM 756 O O . LEU A 1 92 ? -9.867 -8.105 6.867 1.00 90.88 92 LEU A O 1
ATOM 760 N N . ASN A 1 93 ? -9.919 -8.275 9.098 1.00 88.75 93 ASN A N 1
ATOM 761 C CA . ASN A 1 93 ? -8.510 -8.652 9.280 1.00 88.75 93 ASN A CA 1
ATOM 762 C C . ASN A 1 93 ? -7.491 -7.613 8.766 1.00 88.75 93 ASN A C 1
ATOM 764 O O . ASN A 1 93 ? -6.396 -7.971 8.327 1.00 88.75 93 ASN A O 1
ATOM 768 N N . CYS A 1 94 ? -7.814 -6.324 8.878 1.00 87.25 94 CYS A N 1
ATOM 769 C CA . CYS A 1 94 ? -6.944 -5.215 8.475 1.00 87.25 94 CYS A CA 1
ATOM 770 C C . CYS A 1 94 ? -5.588 -5.164 9.198 1.00 87.25 94 CYS A C 1
ATOM 772 O O . CYS A 1 94 ? -4.658 -4.507 8.733 1.00 87.25 94 CYS A O 1
ATOM 774 N N . ASP A 1 95 ? -5.439 -5.894 10.304 1.00 86.94 95 ASP A N 1
ATOM 775 C CA . ASP A 1 95 ? -4.183 -5.995 11.046 1.00 86.94 95 ASP A CA 1
ATOM 776 C C . ASP A 1 95 ? -3.154 -6.920 10.365 1.00 86.94 95 ASP A C 1
ATOM 778 O O . ASP A 1 95 ? -1.951 -6.709 10.525 1.00 86.94 95 ASP A O 1
ATOM 782 N N . LEU A 1 96 ? -3.595 -7.879 9.534 1.00 83.94 96 LEU A N 1
ATOM 783 C CA . LEU A 1 96 ? -2.706 -8.810 8.813 1.00 83.94 96 LEU A CA 1
ATOM 784 C C . LEU A 1 96 ? -1.830 -8.102 7.772 1.00 83.94 96 LEU A C 1
ATOM 786 O O . LEU A 1 96 ? -0.761 -8.581 7.402 1.00 83.94 96 LEU A O 1
ATOM 790 N N . GLN A 1 97 ? -2.260 -6.926 7.318 1.00 82.75 97 GLN A N 1
ATOM 791 C CA . GLN A 1 97 ? -1.495 -6.053 6.429 1.00 82.75 97 GLN A CA 1
ATOM 792 C C . GLN A 1 97 ? -0.128 -5.692 7.040 1.00 82.75 97 GLN A C 1
ATOM 794 O O . GLN A 1 97 ? 0.857 -5.537 6.323 1.00 82.75 97 GLN A O 1
ATOM 799 N N . LEU A 1 98 ? -0.051 -5.600 8.373 1.00 87.12 98 LEU A N 1
ATOM 800 C CA . LEU A 1 98 ? 1.167 -5.248 9.097 1.00 87.12 98 LEU A CA 1
ATOM 801 C C . LEU A 1 98 ? 2.180 -6.405 9.165 1.00 87.12 98 LEU A C 1
ATOM 803 O O . LEU A 1 98 ? 3.378 -6.148 9.253 1.00 87.12 98 LEU A O 1
ATOM 807 N N . GLU A 1 99 ? 1.724 -7.659 9.092 1.00 86.25 99 GLU A N 1
ATOM 808 C CA . GLU A 1 99 ? 2.581 -8.855 9.170 1.00 86.25 99 GLU A CA 1
ATOM 809 C C . GLU A 1 99 ? 3.508 -9.009 7.953 1.00 86.25 99 GLU A C 1
ATOM 811 O O . GLU A 1 99 ? 4.512 -9.714 8.022 1.00 86.25 99 GLU A O 1
ATOM 816 N N . GLN A 1 100 ? 3.215 -8.307 6.854 1.00 85.19 100 GLN A N 1
ATOM 817 C CA . GLN A 1 100 ? 4.052 -8.276 5.650 1.00 85.19 100 GLN A CA 1
ATOM 818 C C . GLN A 1 100 ? 5.311 -7.404 5.806 1.00 85.19 100 GLN A C 1
ATOM 820 O O . GLN A 1 100 ? 6.162 -7.396 4.917 1.00 85.19 100 GLN A O 1
ATOM 825 N N . PHE A 1 101 ? 5.443 -6.664 6.912 1.00 91.00 101 PHE A N 1
ATOM 826 C CA . PHE A 1 101 ? 6.522 -5.701 7.114 1.00 91.00 101 PHE A CA 1
ATOM 827 C C . PHE A 1 101 ? 7.390 -6.045 8.324 1.00 91.00 101 PHE A C 1
ATOM 829 O O . PHE A 1 101 ? 6.903 -6.337 9.416 1.00 91.00 101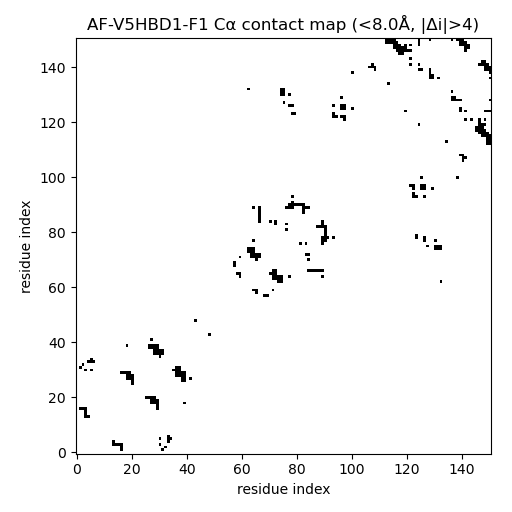 PHE A O 1
ATOM 836 N N . GLU A 1 102 ? 8.706 -5.906 8.160 1.00 91.81 102 GLU A N 1
ATOM 837 C CA . GLU A 1 102 ? 9.647 -5.967 9.275 1.00 91.81 102 GLU A CA 1
ATOM 838 C C . GLU A 1 102 ? 9.735 -4.605 9.982 1.00 91.81 102 GLU A C 1
ATOM 840 O O . GLU A 1 102 ? 9.997 -3.564 9.372 1.00 91.81 102 GLU A O 1
ATOM 845 N N . LYS A 1 103 ? 9.536 -4.597 11.303 1.00 91.56 103 LYS A N 1
ATOM 846 C CA . LYS A 1 103 ? 9.579 -3.368 12.099 1.00 91.56 103 LYS A CA 1
ATOM 847 C C . LYS A 1 103 ? 11.014 -2.985 12.462 1.00 91.56 103 LYS A C 1
ATOM 849 O O . LYS A 1 103 ? 11.601 -3.558 13.377 1.00 91.56 103 LYS A O 1
ATOM 854 N N . ILE A 1 104 ? 11.510 -1.902 11.865 1.00 90.50 104 ILE A N 1
ATOM 855 C CA . ILE A 1 104 ? 12.798 -1.289 12.224 1.00 90.50 104 ILE A CA 1
ATOM 856 C C . ILE A 1 104 ? 12.561 -0.003 13.029 1.00 90.50 104 ILE A C 1
ATOM 858 O O . ILE A 1 104 ? 12.192 1.044 12.494 1.00 90.50 104 ILE A O 1
ATOM 862 N N . ALA A 1 105 ? 12.765 -0.071 14.346 1.00 88.38 105 ALA A N 1
ATOM 863 C CA . ALA A 1 105 ? 12.513 1.055 15.246 1.00 88.38 105 ALA A CA 1
ATOM 864 C C . ALA A 1 105 ? 13.526 2.205 15.074 1.00 88.38 105 ALA A C 1
ATOM 866 O O . ALA A 1 105 ? 14.684 1.986 14.731 1.00 88.38 105 ALA A O 1
ATOM 867 N N . MET A 1 106 ? 13.089 3.434 15.384 1.00 81.38 106 MET A N 1
ATOM 868 C CA . MET A 1 106 ? 13.917 4.657 15.412 1.00 81.38 106 MET A CA 1
ATOM 869 C C . MET A 1 106 ? 14.567 5.033 14.070 1.00 81.38 106 MET A C 1
ATOM 871 O O . MET A 1 106 ? 15.572 5.743 14.033 1.00 81.38 106 MET A O 1
ATOM 875 N N . THR A 1 107 ? 13.981 4.594 12.958 1.00 82.94 107 THR A N 1
ATOM 876 C CA . THR A 1 107 ? 14.416 4.965 11.610 1.00 82.94 107 THR A CA 1
ATOM 877 C C . THR A 1 107 ? 13.272 5.611 10.834 1.00 82.94 107 THR A C 1
ATOM 879 O O . THR A 1 107 ? 12.098 5.440 11.161 1.00 82.94 107 THR A O 1
ATOM 882 N N . ARG A 1 108 ? 13.624 6.406 9.823 1.00 82.81 108 ARG A N 1
ATOM 883 C CA . ARG A 1 108 ? 12.689 7.011 8.871 1.00 82.81 108 ARG A CA 1
ATOM 884 C C . ARG A 1 108 ? 13.287 6.893 7.477 1.00 82.81 108 ARG A C 1
ATOM 886 O O . ARG A 1 108 ? 14.490 7.113 7.307 1.00 82.81 108 ARG A O 1
ATOM 893 N N . LEU A 1 109 ? 12.449 6.584 6.494 1.00 79.81 109 LEU A N 1
ATOM 894 C CA . LEU A 1 109 ? 12.813 6.595 5.082 1.00 79.81 109 LEU A CA 1
ATOM 895 C C . LEU A 1 109 ? 13.350 7.983 4.715 1.00 79.81 109 LEU A C 1
ATOM 897 O O . LEU A 1 109 ? 12.693 9.002 4.919 1.00 79.81 109 LEU A O 1
ATOM 901 N N . LYS A 1 110 ? 14.593 8.027 4.230 1.00 77.31 110 LYS A N 1
ATOM 902 C CA . LYS A 1 110 ? 15.302 9.286 3.947 1.00 77.31 110 LYS A CA 1
ATOM 903 C C . LYS A 1 110 ? 15.041 9.823 2.534 1.00 77.31 110 LYS A C 1
ATOM 905 O O . LYS A 1 110 ? 15.489 10.926 2.232 1.00 77.31 110 LYS A O 1
ATOM 910 N N . ARG A 1 111 ? 14.388 9.056 1.649 1.00 72.94 111 ARG A N 1
ATOM 911 C CA . ARG A 1 111 ? 14.254 9.385 0.220 1.00 72.94 111 ARG A CA 1
ATOM 912 C C . ARG A 1 111 ? 12.983 8.780 -0.388 1.00 72.94 111 ARG A C 1
ATOM 914 O O . ARG A 1 111 ? 12.647 7.662 -0.026 1.00 72.94 111 ARG A O 1
ATOM 921 N N . TYR A 1 112 ? 12.385 9.501 -1.346 1.00 67.00 112 TYR A N 1
ATOM 922 C CA . TYR A 1 112 ? 11.192 9.128 -2.127 1.00 67.00 112 TYR A CA 1
ATOM 923 C C . TYR A 1 112 ? 9.943 8.881 -1.279 1.00 67.00 112 TYR A C 1
ATOM 925 O O . TYR A 1 112 ? 9.526 7.750 -1.092 1.00 67.00 112 TYR A O 1
ATOM 933 N N . GLU A 1 113 ? 9.351 9.968 -0.789 1.00 82.62 113 GLU A N 1
ATOM 934 C CA . GLU A 1 113 ? 8.015 9.933 -0.196 1.00 82.62 113 GLU A CA 1
ATOM 935 C C . GLU A 1 113 ? 6.997 10.094 -1.330 1.00 82.62 113 GLU A C 1
ATOM 937 O O . GLU A 1 113 ? 6.896 11.168 -1.930 1.00 82.62 113 GLU A O 1
ATOM 942 N N . ALA A 1 114 ? 6.294 9.018 -1.663 1.00 86.50 114 ALA A N 1
ATOM 943 C CA . ALA A 1 114 ? 5.274 9.016 -2.703 1.00 86.50 114 ALA A CA 1
ATOM 944 C C . ALA A 1 114 ? 3.959 9.619 -2.192 1.00 86.50 114 ALA A C 1
ATOM 946 O O . ALA A 1 114 ? 3.265 10.314 -2.935 1.00 86.50 114 ALA A O 1
ATOM 947 N N . ALA A 1 115 ? 3.633 9.398 -0.914 1.00 90.00 115 ALA A N 1
ATOM 948 C CA . ALA A 1 115 ? 2.436 9.949 -0.287 1.00 90.00 115 ALA A CA 1
ATOM 949 C C . ALA A 1 115 ? 2.622 10.213 1.214 1.00 90.00 115 ALA A C 1
ATOM 951 O O . ALA A 1 115 ? 3.415 9.563 1.897 1.00 90.00 115 ALA A O 1
ATOM 952 N N . ARG A 1 116 ? 1.845 11.166 1.744 1.00 93.44 116 ARG A N 1
ATOM 953 C CA . ARG A 1 116 ? 1.783 11.487 3.175 1.00 93.44 116 ARG A CA 1
ATOM 954 C C . ARG A 1 116 ? 0.336 11.504 3.652 1.00 93.44 116 ARG A C 1
ATOM 956 O O . ARG A 1 116 ? -0.495 12.182 3.053 1.00 93.44 116 ARG A O 1
ATOM 963 N N . TYR A 1 117 ? 0.072 10.827 4.764 1.00 92.69 117 TYR A N 1
ATOM 964 C CA . TYR A 1 117 ? -1.234 10.800 5.418 1.00 92.69 117 TYR A CA 1
ATOM 965 C C . TYR A 1 117 ? -1.102 11.146 6.902 1.00 92.69 117 TYR A C 1
ATOM 967 O O . TYR A 1 117 ? -0.101 10.819 7.539 1.00 92.69 117 TYR A O 1
ATOM 975 N N . TYR A 1 118 ? -2.119 11.803 7.450 1.00 93.94 118 TYR A N 1
ATOM 976 C CA . TYR A 1 118 ? -2.160 12.273 8.835 1.00 93.94 118 TYR A CA 1
ATOM 977 C C . TYR A 1 118 ? -3.318 11.621 9.580 1.00 93.94 118 TYR A C 1
ATOM 979 O O . TYR A 1 118 ? -4.327 11.286 8.961 1.00 93.94 118 TYR A O 1
ATOM 987 N N . SER A 1 119 ? -3.190 11.484 10.901 1.00 93.00 119 SER A N 1
ATOM 988 C CA . SER A 1 119 ? -4.228 10.890 11.754 1.00 93.00 119 SER A CA 1
ATOM 989 C C . SER A 1 119 ? -4.606 9.457 11.347 1.00 93.00 119 SER A C 1
ATOM 991 O O . SER A 1 119 ? -5.735 9.024 11.559 1.00 93.00 119 SER A O 1
ATOM 993 N N . VAL A 1 120 ? -3.663 8.716 10.760 1.00 92.50 120 VAL A N 1
ATOM 994 C CA . VAL A 1 120 ? -3.846 7.323 10.332 1.00 92.50 120 VAL A CA 1
ATOM 995 C C . VAL A 1 120 ? -3.260 6.394 11.395 1.00 92.50 120 VAL A C 1
ATOM 997 O O . VAL A 1 120 ? -2.263 6.738 12.029 1.00 92.50 120 VAL A O 1
ATOM 1000 N N . SER A 1 121 ? -3.861 5.222 11.619 1.00 92.88 121 SER A N 1
ATOM 1001 C CA . SER A 1 121 ? -3.278 4.201 12.498 1.00 92.88 121 SER A CA 1
ATOM 1002 C C . SER A 1 121 ? -2.095 3.494 11.823 1.00 92.88 121 SER A C 1
ATOM 1004 O O . SER A 1 121 ? -1.954 3.499 10.601 1.00 92.88 121 SER A O 1
ATOM 1006 N N . LEU A 1 122 ? -1.244 2.832 12.611 1.00 91.81 122 LEU A N 1
ATOM 1007 C CA . LEU A 1 122 ? -0.134 2.039 12.073 1.00 91.81 122 LEU A CA 1
ATOM 1008 C C . LEU A 1 122 ? -0.619 0.966 11.077 1.00 91.81 122 LEU A C 1
ATOM 1010 O O . LEU A 1 122 ? -0.029 0.799 10.014 1.00 91.81 122 LEU A O 1
ATOM 1014 N N . THR A 1 123 ? -1.708 0.276 11.413 1.00 91.31 123 THR A N 1
ATOM 1015 C CA . THR A 1 123 ? -2.292 -0.804 10.603 1.00 91.31 123 THR A CA 1
ATOM 1016 C C . THR A 1 123 ? -2.863 -0.273 9.294 1.00 91.31 123 THR A C 1
ATOM 1018 O O . THR A 1 123 ? -2.555 -0.801 8.230 1.00 91.31 123 THR A O 1
ATOM 1021 N N . LYS A 1 124 ? -3.566 0.864 9.335 1.00 91.19 124 LYS A N 1
ATOM 1022 C CA . LYS A 1 124 ? -4.051 1.547 8.128 1.00 91.19 124 LYS A CA 1
ATOM 1023 C C . LYS A 1 124 ? -2.922 2.094 7.262 1.00 91.19 124 LYS A C 1
ATOM 1025 O O . LYS A 1 124 ? -3.049 2.118 6.045 1.00 91.19 124 LYS A O 1
ATOM 1030 N N . CYS A 1 125 ? -1.813 2.530 7.855 1.00 93.44 125 CYS A N 1
ATOM 1031 C CA . CYS A 1 125 ? -0.646 2.955 7.084 1.00 93.44 125 CYS A CA 1
ATOM 1032 C C . CYS A 1 125 ? -0.061 1.789 6.271 1.00 93.44 125 CYS A C 1
ATOM 1034 O O . CYS A 1 125 ? 0.203 1.944 5.079 1.00 93.44 125 CYS A O 1
ATOM 1036 N N . ALA A 1 126 ? 0.056 0.610 6.890 1.00 93.75 126 ALA A N 1
ATOM 1037 C CA . ALA A 1 126 ? 0.457 -0.614 6.201 1.00 93.75 126 ALA A CA 1
ATOM 1038 C C . ALA A 1 126 ? -0.544 -1.003 5.105 1.00 93.75 126 ALA A C 1
ATOM 1040 O O . ALA A 1 126 ? -0.129 -1.249 3.976 1.00 93.75 126 ALA A O 1
ATOM 1041 N N . ALA A 1 127 ? -1.848 -0.953 5.401 1.00 92.06 127 ALA A N 1
ATOM 1042 C CA . ALA A 1 127 ? -2.892 -1.223 4.417 1.00 92.06 127 ALA A CA 1
ATOM 1043 C C . ALA A 1 127 ? -2.790 -0.296 3.201 1.00 92.06 127 ALA A C 1
ATOM 1045 O O . ALA A 1 127 ? -2.748 -0.761 2.067 1.00 92.06 127 ALA A O 1
ATOM 1046 N N . LYS A 1 128 ? -2.621 1.015 3.417 1.00 92.38 128 LYS A N 1
ATOM 1047 C CA . LYS A 1 128 ? -2.419 1.985 2.328 1.00 92.38 128 LYS A CA 1
ATOM 1048 C C . LYS A 1 128 ? -1.172 1.694 1.493 1.00 92.38 128 LYS A C 1
ATOM 1050 O O . LYS A 1 128 ? -1.178 1.980 0.302 1.00 92.38 128 LYS A O 1
ATOM 1055 N N . CYS A 1 129 ? -0.116 1.147 2.091 1.00 92.75 129 CYS A N 1
ATOM 1056 C CA . CYS A 1 129 ? 1.074 0.722 1.358 1.00 92.75 129 CYS A CA 1
ATOM 1057 C C . CYS A 1 129 ? 0.762 -0.474 0.447 1.00 92.75 129 CYS A C 1
ATOM 1059 O O . CYS A 1 129 ? 0.970 -0.405 -0.757 1.00 92.75 129 CYS A O 1
ATOM 1061 N N . VAL A 1 130 ? 0.209 -1.550 0.999 1.00 91.12 130 VAL A N 1
ATOM 1062 C CA . VAL A 1 130 ? -0.064 -2.795 0.256 1.00 91.12 130 VAL A CA 1
ATOM 1063 C C . VAL A 1 130 ? -1.132 -2.605 -0.823 1.00 91.12 130 VAL A C 1
ATOM 1065 O O . VAL A 1 130 ? -1.048 -3.196 -1.899 1.00 91.12 130 VAL A O 1
ATOM 1068 N N . ASN A 1 131 ? -2.138 -1.782 -0.537 1.00 90.50 131 ASN A N 1
ATOM 1069 C CA . ASN A 1 131 ? -3.336 -1.661 -1.355 1.00 90.50 131 ASN A CA 1
ATOM 1070 C C . ASN A 1 131 ? -3.282 -0.522 -2.388 1.00 90.50 131 ASN A C 1
ATOM 1072 O O . ASN A 1 131 ? -4.214 -0.378 -3.176 1.00 90.50 131 ASN A O 1
ATOM 1076 N N . THR A 1 132 ? -2.230 0.304 -2.403 1.00 88.06 132 THR A N 1
ATOM 1077 C CA . THR A 1 132 ? -2.124 1.415 -3.364 1.00 88.06 132 THR A CA 1
ATOM 1078 C C . THR A 1 132 ? -1.859 0.914 -4.786 1.00 88.06 132 THR A C 1
ATOM 1080 O O . THR A 1 132 ? -0.899 0.181 -5.015 1.00 88.06 132 THR A O 1
ATOM 1083 N N . ALA A 1 133 ? -2.655 1.347 -5.772 1.00 84.06 133 ALA A N 1
ATOM 1084 C CA . ALA A 1 133 ? -2.324 1.154 -7.188 1.00 84.06 133 ALA A CA 1
ATOM 1085 C C . ALA A 1 133 ? -1.558 2.343 -7.794 1.00 84.06 133 ALA A C 1
ATOM 1087 O O . ALA A 1 133 ? -1.164 2.296 -8.960 1.00 84.06 133 ALA A O 1
ATOM 1088 N N . ALA A 1 134 ? -1.333 3.421 -7.033 1.00 83.75 134 ALA A N 1
ATOM 1089 C CA . ALA A 1 134 ? -0.679 4.625 -7.547 1.00 83.75 134 ALA A CA 1
ATOM 1090 C C . ALA A 1 134 ? 0.844 4.464 -7.713 1.00 83.75 134 ALA A C 1
ATOM 1092 O O . ALA A 1 134 ? 1.454 5.158 -8.526 1.00 83.75 134 ALA A O 1
ATOM 1093 N N . PHE A 1 135 ? 1.469 3.582 -6.930 1.00 85.25 135 PHE A N 1
ATOM 1094 C CA . PHE A 1 135 ? 2.910 3.329 -6.943 1.00 85.25 135 PHE A CA 1
ATOM 1095 C C . PHE A 1 135 ? 3.234 2.003 -6.252 1.00 85.25 135 PHE A C 1
ATOM 1097 O O . PHE A 1 135 ? 2.443 1.485 -5.472 1.00 85.25 135 PHE A O 1
ATOM 1104 N N . LEU A 1 136 ? 4.430 1.468 -6.497 1.00 85.38 136 LEU A N 1
ATOM 1105 C CA . LEU A 1 136 ? 4.914 0.292 -5.784 1.00 85.38 136 LEU A CA 1
ATOM 1106 C C . LEU A 1 136 ? 5.390 0.687 -4.382 1.00 85.38 136 LEU A C 1
ATOM 1108 O O . LEU A 1 136 ? 6.470 1.263 -4.230 1.00 85.38 136 LEU A O 1
ATOM 1112 N N . CYS A 1 137 ? 4.610 0.359 -3.357 1.00 89.06 137 CYS A N 1
ATOM 1113 C CA . CYS A 1 137 ? 5.015 0.574 -1.975 1.00 89.06 137 CYS A CA 1
ATOM 1114 C C . CYS A 1 137 ? 5.698 -0.679 -1.411 1.00 89.06 137 CYS A C 1
ATOM 1116 O O . CYS A 1 137 ? 5.085 -1.736 -1.293 1.00 89.06 137 CYS A O 1
ATOM 1118 N N . ARG A 1 138 ? 6.985 -0.562 -1.067 1.00 89.50 138 ARG A N 1
ATOM 1119 C CA . ARG A 1 138 ? 7.774 -1.654 -0.456 1.00 89.50 138 ARG A CA 1
ATOM 1120 C C . ARG A 1 138 ? 8.019 -1.464 1.039 1.00 89.50 138 ARG A C 1
ATOM 1122 O O . ARG A 1 138 ? 8.419 -2.393 1.730 1.00 89.50 138 ARG A O 1
ATOM 1129 N N . SER A 1 139 ? 7.839 -0.248 1.535 1.00 91.88 139 SER A N 1
ATOM 1130 C CA . SER A 1 139 ? 8.138 0.131 2.912 1.00 91.88 139 SER A CA 1
ATOM 1131 C C . SER A 1 139 ? 7.434 1.437 3.229 1.00 91.88 139 SER A C 1
ATOM 1133 O O . SER A 1 139 ? 7.279 2.260 2.336 1.00 91.88 139 SER A O 1
ATOM 1135 N N . PHE A 1 140 ? 7.108 1.672 4.494 1.00 93.38 140 PHE A N 1
ATOM 1136 C CA . PHE A 1 140 ? 6.562 2.945 4.947 1.00 93.38 140 PHE A CA 1
ATOM 1137 C C . PHE A 1 140 ? 7.250 3.396 6.237 1.00 93.38 140 PHE A C 1
ATOM 1139 O O . PHE A 1 140 ? 7.855 2.607 6.961 1.00 93.38 140 PHE A O 1
ATOM 1146 N N . SER A 1 141 ? 7.170 4.689 6.539 1.00 93.88 141 SER A N 1
ATOM 1147 C CA . SER A 1 141 ? 7.549 5.244 7.839 1.00 93.88 141 SER A CA 1
ATOM 1148 C C . SER A 1 141 ? 6.313 5.704 8.589 1.00 93.88 141 SER A C 1
ATOM 1150 O O . SER A 1 141 ? 5.476 6.418 8.041 1.00 93.88 141 SER A O 1
ATOM 1152 N N . TYR A 1 142 ? 6.226 5.338 9.865 1.00 94.12 142 TYR A N 1
ATOM 1153 C CA . TYR A 1 142 ? 5.111 5.713 10.722 1.00 94.12 142 TYR A CA 1
ATOM 1154 C C . TYR A 1 142 ? 5.596 6.429 11.980 1.00 94.12 142 TYR A C 1
ATOM 1156 O O . TYR A 1 142 ? 6.466 5.933 12.697 1.00 94.12 142 TYR A O 1
ATOM 1164 N N . THR A 1 143 ? 5.003 7.587 12.266 1.00 93.50 143 THR A N 1
ATOM 1165 C CA . THR A 1 143 ? 5.217 8.322 13.516 1.00 93.50 143 THR A CA 1
ATOM 1166 C C . THR A 1 143 ? 3.928 8.334 14.326 1.00 93.50 143 THR A C 1
ATOM 1168 O O . THR A 1 143 ? 2.906 8.841 13.867 1.00 93.50 143 THR A O 1
ATOM 1171 N N . SER A 1 144 ? 3.977 7.822 15.558 1.00 90.19 144 SER A N 1
ATOM 1172 C CA . SER A 1 144 ? 2.803 7.757 16.439 1.00 90.19 144 SER A CA 1
ATOM 1173 C C . SER A 1 144 ? 2.292 9.132 16.876 1.00 90.19 144 SER A C 1
ATOM 1175 O O . SER A 1 144 ? 1.090 9.300 17.071 1.00 90.19 144 SER A O 1
ATOM 1177 N N . SER A 1 145 ? 3.166 10.138 16.993 1.00 89.38 145 SER A N 1
ATOM 1178 C CA . SER A 1 145 ? 2.761 11.514 17.288 1.00 89.38 145 SER A CA 1
ATOM 1179 C C . SER A 1 145 ? 2.019 12.120 16.091 1.00 89.38 145 SER A C 1
ATOM 1181 O O . SER A 1 145 ? 2.643 12.516 15.106 1.00 89.38 145 SER A O 1
ATOM 1183 N N . GLY A 1 146 ? 0.687 12.176 16.177 1.00 86.25 146 GLY A N 1
ATOM 1184 C CA . GLY A 1 146 ? -0.182 12.700 15.117 1.00 86.25 146 GLY A CA 1
ATOM 1185 C C . GLY A 1 146 ? -0.524 11.703 14.003 1.00 86.25 146 GLY A C 1
ATOM 1186 O O . GLY A 1 146 ? -1.106 12.111 13.000 1.00 86.25 146 GLY A O 1
ATOM 1187 N N . GLY A 1 147 ? -0.170 10.418 14.157 1.00 92.94 147 GLY A N 1
ATOM 1188 C CA . GLY A 1 147 ? -0.509 9.365 13.188 1.00 92.94 147 GLY A CA 1
ATOM 1189 C C . GLY A 1 147 ? 0.023 9.647 11.781 1.00 92.94 147 GLY A C 1
ATOM 1190 O O . GLY A 1 147 ? -0.710 9.511 10.801 1.00 92.94 147 GLY A O 1
ATOM 1191 N N . LEU A 1 148 ? 1.269 10.123 11.681 1.00 94.44 148 LEU A N 1
ATOM 1192 C CA . LEU A 1 148 ? 1.891 10.461 10.402 1.00 94.44 148 LEU A CA 1
ATOM 1193 C C . LEU A 1 148 ? 2.367 9.185 9.707 1.00 94.44 148 LEU A C 1
ATOM 1195 O O . LEU A 1 148 ? 3.284 8.516 10.186 1.00 94.44 148 LEU A O 1
ATOM 1199 N N . CYS A 1 149 ? 1.772 8.905 8.556 1.00 94.31 149 CYS A N 1
ATOM 1200 C CA . CYS A 1 149 ? 2.111 7.815 7.657 1.00 94.31 149 CYS A CA 1
ATOM 1201 C C . CYS A 1 149 ? 2.800 8.368 6.407 1.00 94.31 149 CYS A C 1
ATOM 1203 O O . CYS A 1 149 ? 2.299 9.302 5.777 1.00 94.31 149 CYS A O 1
ATOM 1205 N N . ILE A 1 150 ? 3.944 7.796 6.052 1.00 93.38 150 ILE A N 1
ATOM 1206 C CA . ILE A 1 150 ? 4.732 8.175 4.880 1.00 93.38 150 ILE A CA 1
ATOM 1207 C C . ILE A 1 150 ? 4.987 6.910 4.077 1.00 93.38 150 ILE A C 1
ATOM 1209 O O . ILE A 1 150 ? 5.614 5.989 4.604 1.00 93.38 150 ILE A O 1
ATOM 1213 N N . LEU A 1 151 ? 4.507 6.889 2.838 1.00 92.50 151 LEU A N 1
ATOM 1214 C CA . LEU A 1 151 ? 4.722 5.803 1.883 1.00 92.50 151 LEU A CA 1
ATOM 1215 C C . LEU A 1 151 ? 5.847 6.165 0.915 1.00 92.50 151 LEU A C 1
ATOM 1217 O O . LEU A 1 151 ? 5.865 7.340 0.472 1.00 92.50 151 LEU A O 1
#

Sequence (151 aa):
MVMADSPQDYPELQGHNFCRTPDGDSRPWCYVTAYDYEYCDIPYCPAHIEQRNSLVTDSCFDNEFRCSPHQCIRKEWVCDDEPDCKNERDELNCDLQLEQFEKIAMTRLKRYEAARYYSVSLTKCAAKCVNTAAFLCRSFSYTSSGGLCIL

Secondary structure (DSSP, 8-state):
-------TT-GGGTT----B-TT--SS-EEESSSS-EEE--PPPPHHHHTTS-TT-TT---TTEEEEETTEEEEGGGTTSSS--STT-GGGS-TTGGGGGS---TT----S----EESS--HHHHHHHHHH-SSS-----EEETTTTEEE-